Protein AF-A0A8J3CPD1-F1 (afdb_monomer)

Organism: NCBI:txid1479486

Foldseek 3Di:
DDDPDPPWLFDPDAQDVLLVVLLVLLVVQLVVLVVVLVVQLVVQCVVDVDPVSSVVSNCVSVVVSCLRNVLSNLLSVLSVCCNHPGDTLVSLVSLQVSLVVLCVVLVVQCVDPVDDNVVSVSSNVNSVSSNVVSVVSNVVSVVVVVCVVVVVPD

Nearest PDB structures (foldseek):
  8qae-assembly1_A  TM=5.250E-01  e=7.401E+00  synthetic construct
  8a3k-assembly1_UNK  TM=3.806E-01  e=9.576E+00  synthetic construct
  6idr-assembly1_A  TM=2.894E-01  e=7.401E+00  Vibrio cholerae

Secondary structure (DSSP, 8-state):
-PPPPTT--B-S--S-HHHHHHHHHHHHHHHHHHHHHHHHHHHHHHH---HHHHHHHHHHHHHHHHHHHHHHHHHHHHHHHHHHH--BHHHHHHHHHHHHHHHHHHHHHHT-TTS-THHHHHHHHHHHHHHHHHHHHHHHHHHHHHHHHHGGG-

pLDDT: mean 81.07, std 11.37, range [41.62, 94.12]

Mean predicted aligned error: 8.16 Å

Solvent-accessible surface area (backbone atoms only — not comparable to full-atom values): 8102 Å² total; per-residue (Å²): 134,82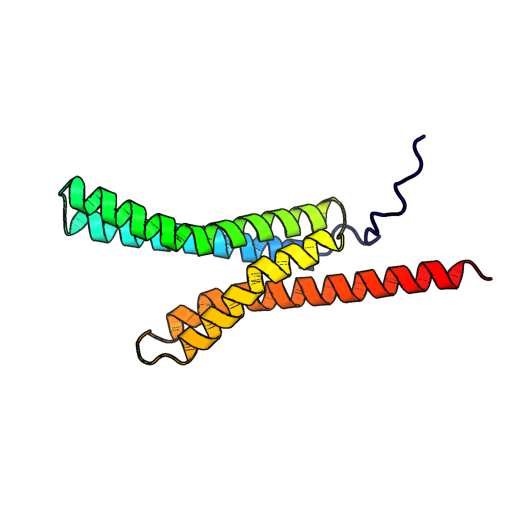,78,79,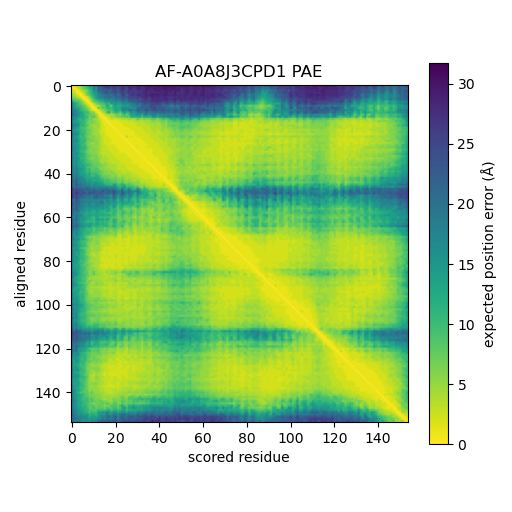68,90,84,68,68,58,40,87,69,52,59,46,67,65,32,49,52,46,15,49,46,24,44,50,50,23,51,50,48,50,52,53,45,51,50,53,46,50,60,46,45,75,74,42,80,47,69,70,63,38,52,52,51,44,50,51,47,49,56,66,38,44,67,58,33,50,41,22,50,50,40,15,50,43,25,45,45,24,22,75,73,19,42,40,61,67,51,26,52,52,35,32,69,54,16,51,63,48,38,53,50,23,53,53,40,53,72,36,91,89,44,68,49,73,73,23,48,60,56,35,70,48,24,47,57,47,31,51,50,21,52,52,51,42,54,53,44,55,50,58,52,52,54,59,62,67,61,72,82,116

Sequence (154 aa):
MTAPDPLITRSAAQGRPVDRMIAGLATLGFIASLATKLWFFIGFAETDPGFSPASSAFLLSFMLGAFAIIPCAFIARLAWTAWRTGFVLSYGVWSLLLSLPWVGLALIASRSDWMPGWLSVGPLLIALPTACWAIASIILLSRDSSERIGGTDR

Radius of gyration: 19.94 Å; Cα contacts (8 Å, |Δi|>4): 153; chains: 1; bounding box: 50×33×66 Å

Structure (mmCIF, N/CA/C/O backbone):
data_AF-A0A8J3CPD1-F1
#
_entry.id   AF-A0A8J3CPD1-F1
#
loop_
_atom_site.group_PDB
_atom_site.id
_atom_site.type_symbol
_atom_site.label_atom_id
_atom_site.label_alt_id
_atom_site.label_comp_id
_atom_site.label_asym_id
_atom_site.label_entity_id
_atom_site.label_seq_id
_atom_site.pdbx_PDB_ins_code
_atom_site.Cartn_x
_atom_site.Cartn_y
_atom_site.Cartn_z
_atom_site.occupancy
_atom_site.B_iso_or_equiv
_atom_site.auth_seq_id
_atom_site.auth_comp_id
_atom_site.auth_asym_id
_atom_site.auth_atom_id
_atom_site.pdbx_PDB_model_num
ATOM 1 N N . MET A 1 1 ? -33.802 16.135 10.539 1.00 41.62 1 MET A N 1
ATOM 2 C CA . MET A 1 1 ? -32.673 15.457 11.208 1.00 41.62 1 MET A CA 1
ATOM 3 C C . MET A 1 1 ? -32.815 13.974 10.917 1.00 41.62 1 MET A C 1
ATOM 5 O O . MET A 1 1 ? -33.652 13.322 11.519 1.00 41.62 1 MET A O 1
ATOM 9 N N . THR A 1 2 ? -32.126 13.485 9.891 1.00 46.97 2 THR A N 1
ATOM 10 C CA . THR A 1 2 ? -32.122 12.070 9.498 1.00 46.97 2 THR A CA 1
ATOM 11 C C . THR A 1 2 ? -31.297 11.286 10.513 1.00 46.97 2 THR A C 1
ATOM 13 O O . THR A 1 2 ? -30.166 11.671 10.809 1.00 46.97 2 THR A O 1
ATOM 16 N N . ALA A 1 3 ? -31.878 10.232 11.087 1.00 49.62 3 ALA A N 1
ATOM 17 C CA . ALA A 1 3 ? -31.157 9.323 11.970 1.00 49.62 3 ALA A CA 1
ATOM 18 C C . ALA A 1 3 ? -29.931 8.754 11.225 1.00 49.62 3 ALA A C 1
ATOM 20 O O . ALA A 1 3 ? -30.051 8.436 10.040 1.00 49.62 3 ALA A O 1
ATOM 21 N N . PRO A 1 4 ? -28.751 8.665 11.862 1.00 51.88 4 PRO A N 1
ATOM 22 C CA . PRO A 1 4 ? -27.590 8.053 11.231 1.00 51.88 4 PRO A CA 1
ATOM 23 C C . PRO A 1 4 ? -27.884 6.576 10.939 1.00 51.88 4 PRO A C 1
ATOM 25 O O . PRO A 1 4 ? -28.352 5.856 11.820 1.00 51.88 4 PRO A O 1
ATOM 28 N N . ASP A 1 5 ? -27.620 6.142 9.702 1.00 51.75 5 ASP A N 1
ATOM 29 C CA . ASP A 1 5 ? -27.801 4.755 9.270 1.00 51.75 5 ASP A CA 1
ATOM 30 C C . ASP A 1 5 ? -27.109 3.783 10.245 1.00 51.75 5 ASP A C 1
ATOM 32 O O . ASP A 1 5 ? -25.887 3.866 10.423 1.00 51.75 5 ASP A O 1
ATOM 36 N N . PRO A 1 6 ? -27.835 2.817 10.838 1.00 52.06 6 PRO A N 1
ATOM 37 C CA . PRO A 1 6 ? -27.286 1.888 11.828 1.00 52.06 6 PRO A CA 1
ATOM 38 C C . PRO A 1 6 ? -26.262 0.896 11.245 1.00 52.06 6 PRO A C 1
ATOM 40 O O . PRO A 1 6 ? -25.659 0.125 11.985 1.00 52.06 6 PRO A O 1
ATOM 43 N N . LEU A 1 7 ? -26.045 0.910 9.925 1.00 52.62 7 LEU A N 1
ATOM 44 C CA . LEU A 1 7 ? -25.179 -0.035 9.216 1.00 52.62 7 LEU A CA 1
ATOM 45 C C . LEU A 1 7 ? -23.742 0.463 8.999 1.00 52.62 7 LEU A C 1
ATOM 47 O O . LEU A 1 7 ? -22.897 -0.320 8.568 1.00 52.62 7 LEU A O 1
ATOM 51 N N . ILE A 1 8 ? -23.430 1.734 9.286 1.00 56.91 8 ILE A N 1
ATOM 52 C CA . ILE A 1 8 ? -22.066 2.261 9.118 1.00 56.91 8 ILE A CA 1
ATOM 53 C C . ILE A 1 8 ? -21.427 2.491 10.484 1.00 56.91 8 ILE A C 1
ATOM 55 O O . ILE A 1 8 ? -21.363 3.611 10.993 1.00 56.91 8 ILE A O 1
ATOM 59 N N . THR A 1 9 ? -20.897 1.419 11.065 1.00 62.22 9 THR A N 1
ATOM 60 C CA . THR A 1 9 ? -20.079 1.488 12.276 1.00 62.22 9 THR A CA 1
ATOM 61 C C . THR A 1 9 ? -18.774 2.224 11.955 1.00 62.22 9 THR A C 1
ATOM 63 O O . THR A 1 9 ? -17.873 1.697 11.298 1.00 62.22 9 THR A O 1
ATOM 66 N N . ARG A 1 10 ? -18.702 3.496 12.359 1.00 62.34 10 ARG A N 1
ATOM 67 C CA . ARG A 1 10 ? -17.514 4.354 12.255 1.00 62.34 10 ARG A CA 1
ATOM 68 C C . ARG A 1 10 ? -16.781 4.367 13.585 1.00 62.34 10 ARG A C 1
ATOM 70 O O . ARG A 1 10 ? -17.406 4.545 14.628 1.00 62.34 10 ARG A O 1
ATOM 77 N N . SER A 1 11 ? -15.456 4.256 13.538 1.00 66.56 11 SER A N 1
ATOM 78 C CA . SER A 1 11 ? -14.625 4.528 14.711 1.00 66.56 11 SER A CA 1
ATOM 79 C C . SER A 1 11 ? -14.809 5.990 15.131 1.00 66.56 11 SER A C 1
ATOM 81 O O . SER A 1 11 ? -14.772 6.883 14.282 1.00 66.56 11 SER A O 1
ATOM 83 N N . ALA A 1 12 ? -14.990 6.244 16.433 1.00 58.84 12 ALA A N 1
ATOM 84 C CA . ALA A 1 12 ? -15.100 7.610 16.959 1.00 58.84 12 ALA A CA 1
ATOM 85 C C . ALA A 1 12 ? -13.789 8.404 16.822 1.00 58.84 12 ALA A C 1
ATOM 87 O O . ALA A 1 12 ? -13.803 9.633 16.772 1.00 58.84 12 ALA A O 1
ATOM 88 N N . ALA A 1 13 ? -12.653 7.702 16.769 1.00 64.12 13 ALA A N 1
ATOM 89 C CA . ALA A 1 13 ? -11.326 8.298 16.763 1.00 64.12 13 ALA A CA 1
ATOM 90 C C . ALA A 1 13 ? -10.943 8.768 15.351 1.00 64.12 13 ALA A C 1
ATOM 92 O O . ALA A 1 13 ? -10.373 8.019 14.555 1.00 64.12 13 ALA A O 1
ATOM 93 N N . GLN A 1 14 ? -11.260 10.025 15.042 1.00 74.00 14 GLN A N 1
ATOM 94 C CA . GLN A 1 14 ? -10.781 10.714 13.842 1.00 74.00 14 GLN A CA 1
ATOM 95 C C . GLN A 1 14 ? -9.331 11.189 14.023 1.00 74.00 14 GLN A C 1
ATOM 97 O O . GLN A 1 14 ? -8.870 11.411 15.142 1.00 74.00 14 GLN A O 1
ATOM 102 N N . GLY A 1 15 ? -8.601 11.365 12.918 1.00 76.50 15 GLY A N 1
ATOM 103 C CA . GLY A 1 15 ? -7.295 12.025 12.941 1.00 76.50 15 GLY A CA 1
ATOM 104 C C . GLY A 1 15 ? -6.122 11.188 13.467 1.00 76.50 15 GLY A C 1
ATOM 105 O O . GLY A 1 15 ? -5.100 11.767 13.840 1.00 76.50 15 GLY A O 1
ATOM 106 N N . ARG A 1 16 ? -6.216 9.849 13.493 1.00 84.50 16 ARG A N 1
ATOM 107 C CA . ARG A 1 16 ? -5.150 8.989 14.044 1.00 84.50 16 ARG A CA 1
ATOM 108 C C . ARG A 1 16 ? -3.835 9.201 13.272 1.00 84.50 16 ARG A C 1
ATOM 110 O O . ARG A 1 16 ? -3.831 9.100 12.044 1.00 84.50 16 ARG A O 1
ATOM 117 N N . PRO A 1 17 ? -2.695 9.440 13.949 1.00 87.31 17 PRO A N 1
ATOM 118 C CA . PRO A 1 17 ? -1.422 9.709 13.273 1.00 87.31 17 PRO A CA 1
ATOM 119 C C . PRO A 1 17 ? -0.976 8.544 12.381 1.00 87.31 17 PRO A C 1
ATOM 121 O O . PRO A 1 17 ? -0.393 8.766 11.323 1.00 87.31 17 PRO A O 1
ATOM 124 N N . VAL A 1 18 ? -1.327 7.313 12.763 1.00 89.12 18 VAL A N 1
ATOM 125 C CA . VAL A 1 18 ? -1.038 6.101 11.987 1.00 89.12 18 VAL A CA 1
ATOM 126 C C . VAL A 1 18 ? -1.713 6.137 10.610 1.00 89.12 18 VAL A C 1
ATOM 128 O O . VAL A 1 18 ? -1.069 5.796 9.624 1.00 89.12 18 VAL A O 1
ATOM 131 N N . ASP A 1 19 ? -2.954 6.626 10.500 1.00 88.75 19 ASP A N 1
ATOM 132 C CA . ASP A 1 19 ? -3.665 6.718 9.214 1.00 88.75 19 ASP A CA 1
ATOM 133 C C . ASP A 1 19 ? -2.927 7.661 8.249 1.00 88.75 19 ASP A C 1
ATOM 135 O O . ASP A 1 19 ? -2.762 7.366 7.065 1.00 88.75 19 ASP A O 1
ATOM 139 N N . ARG A 1 20 ? -2.398 8.775 8.774 1.00 89.56 20 ARG A N 1
ATOM 140 C CA . ARG A 1 20 ? -1.591 9.730 8.003 1.00 89.56 20 ARG A CA 1
ATOM 141 C C . ARG A 1 20 ? -0.242 9.142 7.588 1.00 89.56 20 ARG A C 1
ATOM 143 O O . ARG A 1 20 ? 0.187 9.370 6.458 1.00 89.56 20 ARG A O 1
ATOM 150 N N . MET A 1 21 ? 0.418 8.386 8.468 1.00 92.12 21 MET A N 1
ATOM 151 C CA . MET A 1 21 ? 1.671 7.694 8.136 1.00 92.12 21 MET A CA 1
ATOM 152 C C . MET A 1 21 ? 1.458 6.679 7.012 1.00 92.12 21 MET A C 1
ATOM 154 O O . MET A 1 21 ? 2.238 6.648 6.065 1.00 92.12 21 MET A O 1
ATOM 158 N N . ILE A 1 22 ? 0.376 5.902 7.075 1.00 91.25 22 ILE A N 1
ATOM 159 C CA . ILE A 1 22 ? 0.037 4.912 6.050 1.00 91.25 22 ILE A CA 1
ATOM 160 C C . ILE A 1 22 ? -0.345 5.580 4.729 1.00 91.25 22 ILE A C 1
ATOM 162 O O . ILE A 1 22 ? 0.107 5.136 3.676 1.00 91.25 22 ILE A O 1
ATOM 166 N N . ALA A 1 23 ? -1.097 6.684 4.768 1.00 91.38 23 ALA A N 1
ATOM 167 C CA . ALA A 1 23 ? -1.376 7.478 3.575 1.00 91.38 23 ALA A CA 1
ATOM 168 C C . ALA A 1 23 ? -0.080 7.989 2.922 1.00 91.38 23 ALA A C 1
ATOM 170 O O . ALA A 1 23 ? 0.089 7.874 1.707 1.00 91.38 23 ALA A O 1
ATOM 171 N N . GLY A 1 24 ? 0.861 8.496 3.726 1.00 92.12 24 GLY A N 1
ATOM 172 C CA . GLY A 1 24 ? 2.181 8.919 3.259 1.00 92.12 24 GLY A CA 1
ATOM 173 C C . GLY A 1 24 ? 2.982 7.768 2.649 1.00 92.12 24 GLY A C 1
ATOM 174 O O . GLY A 1 24 ? 3.479 7.896 1.534 1.00 92.12 24 GLY A O 1
ATOM 175 N N . LEU A 1 25 ? 3.045 6.622 3.329 1.00 92.31 25 LEU A N 1
ATOM 176 C CA . LEU A 1 25 ? 3.768 5.436 2.864 1.00 92.31 25 LEU A CA 1
ATOM 177 C C . LEU A 1 25 ? 3.203 4.897 1.543 1.00 92.31 25 LEU A C 1
ATOM 179 O O . LEU A 1 25 ? 3.956 4.619 0.613 1.00 92.31 25 LEU A O 1
ATOM 183 N N . ALA A 1 26 ? 1.877 4.800 1.428 1.00 90.38 26 ALA A N 1
ATOM 184 C CA . ALA A 1 26 ? 1.215 4.369 0.202 1.00 90.38 26 ALA A CA 1
ATOM 185 C C . ALA A 1 26 ? 1.422 5.375 -0.946 1.00 90.38 26 ALA A C 1
ATOM 187 O O . ALA A 1 26 ? 1.618 4.970 -2.092 1.00 90.38 26 ALA A O 1
ATOM 188 N N . THR A 1 27 ? 1.459 6.677 -0.641 1.00 91.75 27 THR A N 1
ATOM 189 C CA . THR A 1 27 ? 1.781 7.727 -1.622 1.00 91.75 27 THR A CA 1
ATOM 190 C C . THR A 1 27 ? 3.229 7.618 -2.101 1.00 91.75 27 THR A C 1
ATOM 192 O O . THR A 1 27 ? 3.483 7.705 -3.299 1.00 91.75 27 THR A O 1
ATOM 195 N N . LEU A 1 28 ? 4.182 7.366 -1.199 1.00 91.56 28 LEU A N 1
ATOM 196 C CA . LEU A 1 28 ? 5.575 7.104 -1.571 1.00 91.56 28 LEU A CA 1
ATOM 197 C C . LEU A 1 28 ? 5.690 5.854 -2.447 1.00 91.56 28 LEU A C 1
ATOM 199 O O . LEU A 1 28 ? 6.383 5.889 -3.457 1.00 91.56 28 LEU A O 1
ATOM 203 N N . GLY A 1 29 ? 4.962 4.785 -2.115 1.00 87.00 29 GLY A N 1
ATOM 204 C CA . GLY A 1 29 ? 4.884 3.579 -2.939 1.00 87.00 29 GLY A CA 1
ATOM 205 C C . GLY A 1 29 ? 4.338 3.838 -4.342 1.00 87.00 29 GLY A C 1
ATOM 206 O O . GLY A 1 29 ? 4.882 3.329 -5.324 1.00 87.00 29 GLY A O 1
ATOM 207 N N . PHE A 1 30 ? 3.309 4.680 -4.452 1.00 89.81 30 PHE A N 1
ATOM 208 C CA . PHE A 1 30 ? 2.760 5.127 -5.730 1.00 89.81 30 PHE A CA 1
ATOM 209 C C . PHE A 1 30 ? 3.796 5.908 -6.552 1.00 89.81 30 PHE A C 1
ATOM 211 O O . PHE A 1 30 ? 4.027 5.574 -7.714 1.00 89.81 30 PHE A O 1
ATOM 218 N N . ILE A 1 31 ? 4.459 6.902 -5.949 1.00 90.62 31 ILE A N 1
ATOM 219 C CA . ILE A 1 31 ? 5.477 7.723 -6.623 1.00 90.62 31 ILE A CA 1
ATOM 220 C C . ILE A 1 31 ? 6.665 6.862 -7.057 1.00 90.62 31 ILE A C 1
ATOM 222 O O . ILE A 1 31 ? 7.098 6.960 -8.202 1.00 90.62 31 ILE A O 1
ATOM 226 N N . ALA A 1 32 ? 7.165 5.993 -6.175 1.00 87.69 32 ALA A N 1
ATOM 227 C CA . ALA A 1 32 ? 8.270 5.091 -6.478 1.00 87.69 32 ALA A CA 1
ATOM 228 C C . ALA A 1 32 ? 7.916 4.153 -7.637 1.00 87.69 32 ALA A C 1
ATOM 230 O O . ALA A 1 32 ? 8.685 4.037 -8.588 1.00 87.69 32 ALA A O 1
ATOM 231 N N . SER A 1 33 ? 6.717 3.559 -7.613 1.00 86.12 33 SER A N 1
ATOM 232 C CA . SER A 1 33 ? 6.238 2.702 -8.702 1.00 86.12 33 SER A CA 1
ATOM 233 C C . SER A 1 33 ? 6.166 3.465 -10.022 1.00 86.12 33 SER A C 1
ATOM 235 O O . SER A 1 33 ? 6.649 2.976 -11.039 1.00 86.12 33 SER A O 1
ATOM 237 N N . LEU A 1 34 ? 5.614 4.680 -10.014 1.00 88.38 34 LEU A N 1
ATOM 238 C CA . LEU A 1 34 ? 5.522 5.513 -11.210 1.00 88.38 34 LEU A CA 1
ATOM 239 C C . LEU A 1 34 ? 6.911 5.878 -11.757 1.00 88.38 34 LEU A C 1
ATOM 241 O O . LEU A 1 34 ? 7.146 5.749 -12.957 1.00 88.38 34 LEU A O 1
ATOM 245 N N . ALA A 1 35 ? 7.841 6.269 -10.881 1.00 87.50 35 ALA A N 1
ATOM 246 C CA . ALA A 1 35 ? 9.208 6.621 -11.250 1.00 87.50 35 ALA A CA 1
ATOM 247 C C . ALA A 1 35 ? 9.962 5.431 -11.860 1.00 87.50 35 ALA A C 1
ATOM 249 O O . ALA A 1 35 ? 10.576 5.572 -12.915 1.00 87.50 35 ALA A O 1
ATOM 250 N N . THR A 1 36 ? 9.867 4.240 -11.258 1.00 83.44 36 THR A N 1
ATOM 251 C CA . THR A 1 36 ? 10.492 3.024 -11.800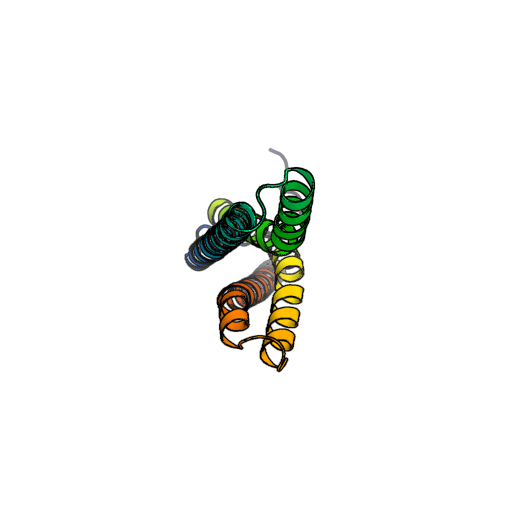 1.00 83.44 36 THR A CA 1
ATOM 252 C C . THR A 1 36 ? 9.941 2.674 -13.181 1.00 83.44 36 THR A C 1
ATOM 254 O O . THR A 1 36 ? 10.704 2.274 -14.056 1.00 83.44 36 THR A O 1
ATOM 257 N N . LYS A 1 37 ? 8.633 2.844 -13.414 1.00 83.69 37 LYS A N 1
ATOM 258 C CA . LYS A 1 37 ? 8.024 2.583 -14.728 1.00 83.69 37 LYS A CA 1
ATOM 259 C C . LYS A 1 37 ? 8.425 3.604 -15.775 1.00 83.69 37 LYS A C 1
ATOM 261 O O . LYS A 1 37 ? 8.722 3.214 -16.900 1.00 83.69 37 LYS A O 1
ATOM 266 N N . LE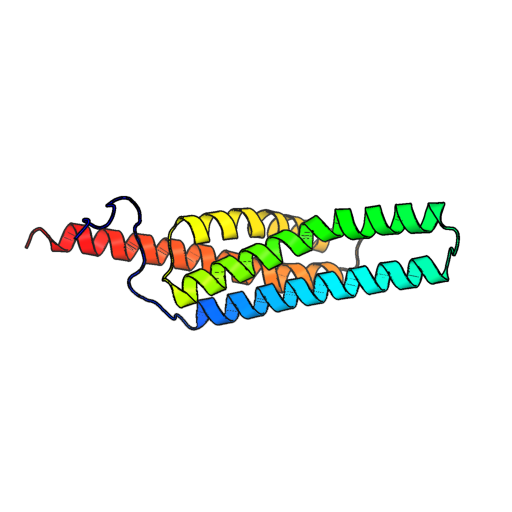U A 1 38 ? 8.476 4.878 -15.400 1.00 86.12 38 LEU A N 1
ATOM 267 C CA . LEU A 1 38 ? 8.944 5.928 -16.293 1.00 86.12 38 LEU A CA 1
ATOM 268 C C . LEU A 1 38 ? 10.407 5.697 -16.684 1.00 86.12 38 LEU A C 1
ATOM 270 O O . LEU A 1 38 ? 10.736 5.786 -17.860 1.00 86.12 38 LEU A O 1
ATOM 274 N N . TRP A 1 39 ? 11.259 5.317 -15.729 1.00 85.44 39 TRP A N 1
ATOM 275 C CA . TRP A 1 39 ? 12.656 4.991 -16.007 1.00 85.44 39 TRP A CA 1
ATOM 276 C C . TRP A 1 39 ? 12.788 3.776 -16.935 1.00 85.44 39 TRP A C 1
ATOM 278 O O . TRP A 1 39 ? 13.483 3.858 -17.945 1.00 85.44 39 TRP A O 1
ATOM 288 N N . PHE A 1 40 ? 12.068 2.682 -16.662 1.00 81.31 40 PHE A N 1
ATOM 289 C CA . PHE A 1 40 ? 12.051 1.514 -17.553 1.00 81.31 40 PHE A CA 1
ATOM 290 C C . PHE A 1 40 ? 11.622 1.878 -18.976 1.00 81.31 40 PHE A C 1
ATOM 292 O O . PHE A 1 40 ? 12.224 1.416 -19.942 1.00 81.31 40 PHE A O 1
ATOM 299 N N . PHE A 1 41 ? 10.597 2.720 -19.105 1.00 83.44 41 PHE A N 1
ATOM 300 C CA . PHE A 1 41 ? 10.113 3.170 -20.400 1.00 83.44 41 PHE A CA 1
ATOM 301 C C . PHE A 1 41 ? 11.142 4.035 -21.140 1.00 83.44 41 PHE A C 1
ATOM 303 O O . PHE A 1 41 ? 11.372 3.803 -22.322 1.00 83.44 41 PHE A O 1
ATOM 310 N N . ILE A 1 42 ? 11.791 4.985 -20.456 1.00 83.62 42 ILE A N 1
ATOM 311 C CA . ILE A 1 42 ? 12.832 5.838 -21.052 1.00 83.62 42 ILE A CA 1
ATOM 312 C C . ILE A 1 42 ? 14.011 4.988 -21.539 1.00 83.62 42 ILE A C 1
ATOM 314 O O . ILE A 1 42 ? 14.401 5.111 -22.695 1.00 83.62 42 ILE A O 1
ATOM 318 N N . GLY A 1 43 ? 14.519 4.070 -20.708 1.00 79.25 43 GLY A N 1
ATOM 319 C CA . GLY A 1 43 ? 15.624 3.190 -21.105 1.00 79.25 43 GLY A CA 1
ATOM 320 C C . GLY A 1 43 ? 15.273 2.288 -22.294 1.00 79.25 43 GLY A C 1
ATOM 321 O O . GLY A 1 43 ? 16.111 2.033 -23.157 1.00 79.25 43 GLY A O 1
ATOM 322 N N . PHE A 1 44 ? 14.015 1.847 -22.392 1.00 77.75 44 PHE A N 1
ATOM 323 C CA . PHE A 1 44 ? 13.541 1.106 -23.561 1.00 77.75 44 PHE A CA 1
ATOM 324 C C . PHE A 1 44 ? 13.468 1.993 -24.813 1.00 77.75 44 PHE A C 1
ATOM 326 O O . PHE A 1 44 ? 13.922 1.586 -25.879 1.00 77.75 44 PHE A O 1
ATOM 333 N N . ALA A 1 45 ? 12.935 3.212 -24.686 1.00 77.94 45 ALA A N 1
ATOM 334 C CA . ALA A 1 45 ? 12.802 4.158 -25.794 1.00 77.94 45 ALA A CA 1
ATOM 335 C C . ALA A 1 45 ? 14.159 4.591 -26.379 1.00 77.94 45 ALA A C 1
ATOM 337 O O . ALA A 1 45 ? 14.255 4.831 -27.580 1.00 77.94 45 ALA A O 1
ATOM 338 N N . GLU A 1 46 ? 15.205 4.661 -25.551 1.00 78.88 46 GLU A N 1
ATOM 339 C CA . GLU A 1 46 ? 16.581 4.921 -25.994 1.00 78.88 46 GLU A CA 1
ATOM 340 C C . GLU A 1 46 ? 17.198 3.735 -26.751 1.00 78.88 46 GLU A C 1
ATOM 342 O O . GLU A 1 46 ? 18.044 3.934 -27.620 1.00 78.88 46 GLU A O 1
ATOM 347 N N . THR A 1 4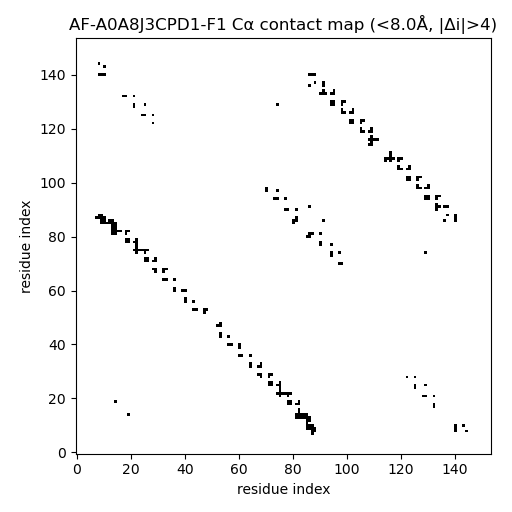7 ? 16.770 2.508 -26.441 1.00 77.44 47 THR A N 1
ATOM 348 C CA . THR A 1 47 ? 17.341 1.280 -27.014 1.00 77.44 47 THR A CA 1
ATOM 349 C C . THR A 1 47 ? 16.668 0.884 -28.334 1.00 77.44 47 THR A C 1
ATOM 351 O O . THR A 1 47 ? 17.345 0.386 -29.229 1.00 77.44 47 THR A O 1
ATOM 354 N N . ASP A 1 48 ? 15.362 1.133 -28.483 1.00 74.12 48 ASP A N 1
ATOM 355 C CA . ASP A 1 48 ? 14.586 0.779 -29.680 1.00 74.12 48 ASP A CA 1
ATOM 356 C C . ASP A 1 48 ? 13.613 1.919 -30.076 1.00 74.12 48 ASP A C 1
ATOM 358 O O . ASP A 1 48 ? 12.474 1.974 -29.600 1.00 74.12 48 ASP A O 1
ATOM 362 N N . PRO A 1 49 ? 14.017 2.849 -30.969 1.00 69.25 49 PRO A N 1
ATOM 363 C CA . PRO A 1 49 ? 13.242 4.055 -31.294 1.00 69.25 49 PRO A CA 1
ATOM 364 C C . PRO A 1 49 ? 12.035 3.812 -32.224 1.00 69.25 49 PRO A C 1
ATOM 366 O O . PRO A 1 49 ? 11.348 4.754 -32.625 1.00 69.25 49 PRO A O 1
ATOM 369 N N . GLY A 1 50 ? 11.755 2.562 -32.605 1.00 73.38 50 GLY A N 1
ATOM 370 C CA . GLY A 1 50 ? 10.609 2.226 -33.448 1.00 73.38 50 GLY A CA 1
ATOM 371 C C . GLY A 1 50 ? 9.271 2.441 -32.729 1.00 73.38 50 GLY A C 1
ATOM 372 O O . GLY A 1 50 ? 9.061 1.950 -31.623 1.00 73.38 50 GLY A O 1
ATOM 373 N N . PHE A 1 51 ? 8.307 3.100 -33.383 1.00 69.81 51 PHE A N 1
ATOM 374 C CA . PHE A 1 51 ? 6.984 3.374 -32.794 1.00 69.81 51 PHE A CA 1
ATOM 375 C C . PHE A 1 51 ? 6.232 2.097 -32.366 1.00 69.81 51 PHE A C 1
ATOM 377 O O . PHE A 1 51 ? 5.622 2.051 -31.298 1.00 69.81 51 PHE A O 1
ATOM 384 N N . SER A 1 52 ? 6.312 1.031 -33.172 1.00 74.19 52 SER A N 1
ATOM 385 C CA . SER A 1 52 ? 5.678 -0.259 -32.869 1.00 74.19 52 SER A CA 1
ATOM 386 C C . SER A 1 52 ? 6.264 -0.922 -31.607 1.00 74.19 52 SER A C 1
ATOM 388 O O . SER A 1 52 ? 5.493 -1.167 -30.675 1.00 74.19 52 SER A O 1
ATOM 390 N N . PRO A 1 53 ? 7.589 -1.163 -3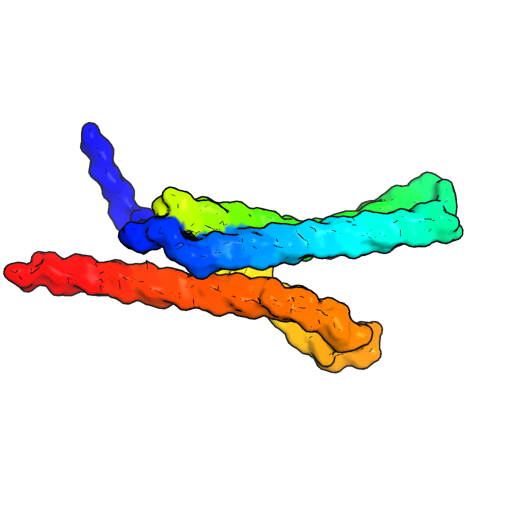1.494 1.00 70.19 53 PRO A N 1
ATOM 391 C CA . PRO A 1 53 ? 8.172 -1.700 -30.263 1.00 70.19 53 PRO A CA 1
ATOM 392 C C . PRO A 1 53 ? 7.976 -0.771 -29.055 1.00 70.19 53 PRO A C 1
ATOM 394 O O . PRO A 1 53 ? 7.579 -1.256 -27.994 1.00 70.19 53 PRO A O 1
ATOM 397 N N . ALA A 1 54 ? 8.109 0.551 -29.215 1.00 69.75 54 ALA A N 1
ATOM 398 C CA . ALA A 1 54 ? 7.894 1.517 -28.134 1.00 69.75 54 ALA A CA 1
ATOM 399 C C . ALA A 1 54 ? 6.462 1.481 -27.570 1.00 69.75 54 ALA A C 1
ATOM 401 O O . ALA A 1 54 ? 6.275 1.492 -26.352 1.00 69.75 54 ALA A O 1
ATOM 402 N N . SER A 1 55 ? 5.440 1.379 -28.429 1.00 74.94 55 SER A N 1
ATOM 403 C CA . SER A 1 55 ? 4.041 1.286 -27.988 1.00 74.94 55 SER A CA 1
ATOM 404 C C . SER A 1 55 ? 3.754 -0.006 -27.214 1.00 74.94 55 SER A C 1
ATOM 406 O O . SER A 1 55 ? 3.077 0.029 -26.187 1.00 74.94 55 SER A O 1
ATOM 408 N N . SER A 1 56 ? 4.324 -1.135 -27.648 1.00 76.88 56 SER A N 1
ATOM 409 C CA . SER A 1 56 ? 4.164 -2.427 -26.975 1.00 76.88 56 SER A CA 1
ATOM 410 C C . SER A 1 56 ? 4.871 -2.464 -25.616 1.00 76.88 56 SER A C 1
ATOM 412 O O . SER A 1 56 ? 4.279 -2.899 -24.629 1.00 76.88 56 SER A O 1
ATOM 414 N N . ALA A 1 57 ? 6.086 -1.917 -25.525 1.00 72.62 57 ALA A N 1
ATOM 415 C CA . ALA A 1 57 ? 6.837 -1.812 -24.281 1.00 72.62 57 ALA A CA 1
ATOM 416 C C . ALA A 1 57 ? 6.205 -0.820 -23.301 1.00 72.62 57 ALA A C 1
ATOM 418 O O . ALA A 1 57 ? 6.191 -1.080 -22.095 1.00 72.62 57 ALA A O 1
ATOM 419 N N . PHE A 1 58 ? 5.621 0.274 -23.803 1.00 77.31 58 PHE A N 1
ATOM 420 C CA . PHE A 1 58 ? 4.796 1.176 -23.006 1.00 77.31 58 PHE A CA 1
ATOM 421 C C . PHE A 1 58 ? 3.605 0.428 -22.409 1.00 77.31 58 PHE A C 1
ATOM 423 O O . PHE A 1 58 ? 3.426 0.431 -21.191 1.00 77.31 58 PHE A O 1
ATOM 430 N N . LEU A 1 59 ? 2.825 -0.261 -23.250 1.00 81.88 59 LEU A N 1
ATOM 431 C CA . LEU A 1 59 ? 1.630 -0.981 -22.818 1.00 81.88 59 LEU A CA 1
ATOM 432 C C . LEU A 1 59 ? 1.976 -2.049 -21.781 1.00 81.88 59 LEU A C 1
ATOM 434 O O . LEU A 1 59 ? 1.311 -2.136 -20.757 1.00 81.88 59 LEU A O 1
ATOM 438 N N . LEU A 1 60 ? 3.048 -2.809 -22.000 1.00 78.88 60 LEU A N 1
ATOM 439 C CA . LEU A 1 60 ? 3.479 -3.869 -21.093 1.00 78.88 60 LEU A CA 1
ATOM 440 C C . LEU A 1 60 ? 4.004 -3.298 -19.768 1.00 78.88 60 LEU A C 1
ATOM 442 O O . LEU A 1 60 ? 3.612 -3.754 -18.693 1.00 78.88 60 LEU A O 1
ATOM 446 N N . SER A 1 61 ? 4.822 -2.243 -19.825 1.00 75.88 61 SER A N 1
ATOM 447 C CA . SER A 1 61 ? 5.385 -1.588 -18.638 1.00 75.88 61 SER A CA 1
ATOM 448 C C . SER A 1 61 ? 4.302 -0.947 -17.774 1.00 75.88 61 SER A C 1
ATOM 450 O O . SER A 1 61 ? 4.298 -1.143 -16.553 1.00 75.88 61 SER A O 1
ATOM 452 N N . PHE A 1 62 ? 3.364 -0.228 -18.398 1.00 77.44 62 PHE A N 1
ATOM 453 C CA . PHE A 1 62 ? 2.277 0.465 -17.712 1.00 77.44 62 PHE A CA 1
ATOM 454 C C . PHE A 1 62 ? 1.122 -0.458 -17.322 1.00 77.44 62 PHE A C 1
ATOM 456 O O . PHE A 1 62 ? 0.598 -0.266 -16.235 1.00 77.44 62 PHE A O 1
ATOM 463 N N . MET A 1 63 ? 0.750 -1.484 -18.098 1.00 81.69 63 MET A N 1
ATOM 464 C CA . MET A 1 63 ? -0.262 -2.467 -17.668 1.00 81.69 63 MET A CA 1
ATOM 465 C C . MET A 1 63 ? 0.240 -3.287 -16.484 1.00 81.69 63 MET A C 1
ATOM 467 O O . MET A 1 63 ? -0.443 -3.387 -15.467 1.00 81.69 63 MET A O 1
ATOM 471 N N . LEU A 1 64 ? 1.467 -3.813 -16.564 1.00 74.88 64 LEU A N 1
ATOM 472 C CA . LEU A 1 64 ? 2.068 -4.544 -15.449 1.00 74.88 64 LEU A CA 1
ATOM 473 C C . LEU A 1 64 ? 2.321 -3.613 -14.251 1.00 74.88 64 LEU A C 1
ATOM 475 O O . LEU A 1 64 ? 2.272 -4.031 -13.100 1.00 74.88 64 LEU A O 1
ATOM 479 N N . GLY A 1 65 ? 2.588 -2.330 -14.512 1.00 75.56 65 GLY A N 1
ATOM 480 C CA . GLY A 1 65 ? 2.733 -1.303 -13.484 1.00 75.56 65 GLY A CA 1
ATOM 481 C C . GLY A 1 65 ? 1.424 -0.858 -12.850 1.00 75.56 65 GLY A C 1
ATOM 482 O O . GLY A 1 65 ? 1.410 -0.584 -11.654 1.00 75.56 65 GLY A O 1
ATOM 483 N N . ALA A 1 66 ? 0.324 -0.842 -13.600 1.00 81.88 66 ALA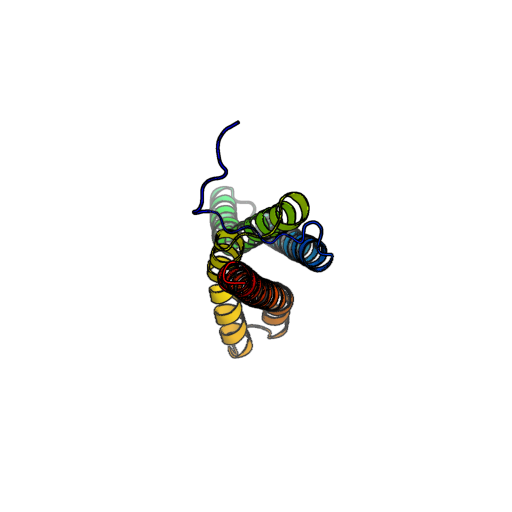 A N 1
ATOM 484 C CA . ALA A 1 66 ? -0.998 -0.469 -13.116 1.00 81.88 66 ALA A CA 1
ATOM 485 C C . ALA A 1 66 ? -1.419 -1.363 -11.948 1.00 81.88 66 ALA A C 1
ATOM 487 O O . ALA A 1 66 ? -1.999 -0.871 -10.982 1.00 81.88 66 ALA A O 1
ATOM 488 N N . PHE A 1 67 ? -1.026 -2.639 -11.984 1.00 80.50 67 PHE A N 1
ATOM 489 C CA . PHE A 1 67 ? -1.226 -3.557 -10.872 1.00 80.50 67 PHE A CA 1
ATOM 490 C C . PHE A 1 67 ? -0.595 -3.061 -9.567 1.00 80.50 67 PHE A C 1
ATOM 492 O O . PHE A 1 67 ? -1.231 -3.220 -8.540 1.00 80.50 67 PHE A O 1
ATOM 499 N N . ALA A 1 68 ? 0.577 -2.421 -9.576 1.00 79.00 68 ALA A N 1
ATOM 500 C CA . ALA A 1 68 ? 1.193 -1.861 -8.364 1.00 79.00 68 ALA A CA 1
ATOM 501 C C . ALA A 1 68 ? 0.692 -0.438 -8.047 1.00 79.00 68 ALA A C 1
ATOM 503 O O . ALA A 1 68 ? 0.441 -0.084 -6.896 1.00 79.00 68 ALA A O 1
ATOM 504 N N . ILE A 1 69 ? 0.504 0.380 -9.085 1.00 85.31 69 ILE A N 1
ATOM 505 C CA . ILE A 1 69 ? 0.130 1.794 -8.978 1.00 85.31 69 ILE A CA 1
ATOM 506 C C . ILE A 1 69 ? -1.292 1.949 -8.417 1.00 85.31 69 ILE A C 1
ATOM 508 O O . ILE A 1 69 ? -1.511 2.754 -7.509 1.00 85.31 69 ILE A O 1
ATOM 512 N N . ILE A 1 70 ? -2.258 1.180 -8.933 1.00 89.44 70 ILE A N 1
ATOM 513 C CA . ILE A 1 70 ? -3.676 1.316 -8.570 1.00 89.44 70 ILE A CA 1
ATOM 514 C C . ILE A 1 70 ? -3.912 0.990 -7.084 1.00 89.44 70 ILE A C 1
ATOM 516 O O . ILE A 1 70 ? -4.495 1.831 -6.396 1.00 89.44 70 ILE A O 1
ATOM 520 N N . PRO A 1 71 ? -3.440 -0.149 -6.533 1.00 88.94 71 PRO A N 1
ATOM 521 C CA . PRO A 1 71 ? -3.582 -0.457 -5.113 1.00 88.94 71 PRO A CA 1
ATOM 522 C C . PRO A 1 71 ? -2.936 0.590 -4.210 1.00 88.94 71 PRO A C 1
ATOM 524 O O . PRO A 1 71 ? -3.571 1.018 -3.251 1.00 88.94 71 PRO A O 1
ATOM 527 N N . CYS A 1 72 ? -1.724 1.063 -4.525 1.00 89.19 72 CYS A N 1
ATOM 528 C CA . CYS A 1 72 ? -1.061 2.098 -3.729 1.00 89.19 72 CYS A CA 1
ATOM 529 C C . CYS A 1 72 ? -1.861 3.407 -3.712 1.00 89.19 72 CYS A C 1
ATOM 531 O O . CYS A 1 72 ? -2.088 3.969 -2.640 1.00 89.19 72 CYS A O 1
ATOM 533 N N . ALA A 1 73 ? -2.350 3.866 -4.869 1.00 92.31 73 ALA A N 1
ATOM 534 C CA . ALA A 1 73 ? -3.188 5.062 -4.952 1.00 92.31 73 ALA A CA 1
ATOM 535 C C . ALA A 1 73 ? -4.502 4.897 -4.172 1.00 92.31 73 ALA A C 1
ATOM 537 O O . ALA A 1 73 ? -4.932 5.806 -3.457 1.00 92.31 73 ALA A O 1
ATOM 538 N N . PHE A 1 74 ? -5.135 3.727 -4.281 1.00 93.56 74 PHE A N 1
ATOM 539 C CA . PHE A 1 74 ? -6.398 3.451 -3.607 1.00 93.56 74 PHE A CA 1
ATOM 540 C C . PHE A 1 74 ? -6.219 3.346 -2.088 1.00 93.56 74 PHE A C 1
ATOM 542 O O . PHE A 1 74 ? -6.980 3.959 -1.346 1.00 93.56 74 PHE A O 1
ATOM 549 N N . ILE A 1 75 ? -5.174 2.662 -1.612 1.00 92.31 75 ILE A N 1
ATOM 550 C CA . ILE A 1 75 ? -4.829 2.583 -0.186 1.00 92.31 75 ILE A CA 1
ATOM 551 C C . ILE A 1 75 ? -4.487 3.973 0.364 1.00 92.31 75 ILE A C 1
ATOM 553 O O . ILE A 1 75 ? -4.987 4.332 1.427 1.00 92.31 75 ILE A O 1
ATOM 557 N N . ALA A 1 76 ? -3.709 4.784 -0.362 1.00 91.44 76 ALA A N 1
ATOM 558 C CA . ALA A 1 76 ? -3.401 6.157 0.042 1.00 91.44 76 ALA A CA 1
ATOM 559 C C . ALA A 1 76 ? -4.679 6.991 0.202 1.00 91.44 76 ALA A C 1
ATOM 561 O O . ALA A 1 76 ? -4.858 7.677 1.211 1.00 91.44 76 ALA A O 1
ATOM 562 N N . ARG A 1 77 ? -5.605 6.878 -0.761 1.00 94.12 77 ARG A N 1
ATOM 563 C CA . ARG A 1 77 ? -6.911 7.538 -0.701 1.00 94.12 77 ARG A CA 1
ATOM 564 C C . ARG A 1 77 ? -7.732 7.052 0.491 1.00 94.12 77 ARG A C 1
ATOM 566 O O . ARG A 1 77 ? -8.241 7.893 1.223 1.00 94.12 77 ARG A O 1
ATOM 573 N N . LEU A 1 78 ? -7.838 5.738 0.705 1.00 91.88 78 LEU A N 1
ATOM 574 C CA . LEU A 1 78 ? -8.591 5.149 1.817 1.00 91.88 78 LEU A CA 1
ATOM 575 C C . LEU A 1 78 ? -8.033 5.576 3.179 1.00 91.88 78 LEU A C 1
ATOM 577 O O . LEU A 1 78 ? -8.799 5.997 4.044 1.00 91.88 78 LEU A O 1
ATOM 581 N N . ALA A 1 79 ? -6.712 5.534 3.355 1.00 90.31 79 ALA A N 1
ATOM 582 C CA . ALA A 1 79 ? -6.041 5.955 4.582 1.00 90.31 79 ALA A CA 1
ATOM 583 C C . ALA A 1 79 ? -6.214 7.462 4.838 1.00 90.31 79 ALA A C 1
ATOM 585 O O . ALA A 1 79 ? -6.513 7.876 5.957 1.00 90.31 79 ALA A O 1
ATOM 586 N N . TRP A 1 80 ? -6.132 8.290 3.792 1.00 90.94 80 TRP A N 1
ATOM 587 C CA . TRP A 1 80 ? -6.408 9.723 3.900 1.00 90.94 80 TRP A CA 1
ATOM 588 C C . TRP A 1 80 ? -7.870 10.012 4.257 1.00 90.94 80 TRP A C 1
ATOM 590 O O . TRP A 1 80 ? -8.154 10.861 5.103 1.00 90.94 80 TRP A O 1
ATOM 600 N N . THR A 1 81 ? -8.820 9.293 3.650 1.00 87.75 81 THR A N 1
ATOM 601 C CA . THR A 1 81 ? -10.236 9.418 4.015 1.00 87.75 81 THR A CA 1
ATOM 602 C C . THR A 1 81 ? -10.494 8.933 5.436 1.00 87.75 81 THR A C 1
ATOM 604 O O . THR A 1 81 ? -11.197 9.616 6.173 1.00 87.75 81 THR A O 1
ATOM 607 N N . ALA A 1 82 ? -9.871 7.833 5.868 1.00 87.69 82 ALA A N 1
ATOM 608 C CA . ALA A 1 82 ? -9.963 7.346 7.242 1.00 87.69 82 ALA A CA 1
ATOM 609 C C . ALA A 1 82 ? -9.460 8.398 8.241 1.00 87.69 82 ALA A C 1
ATOM 611 O O . ALA A 1 82 ? -10.132 8.674 9.233 1.00 87.69 82 ALA A O 1
ATOM 612 N N . TRP A 1 83 ? -8.351 9.070 7.918 1.00 89.50 83 TRP A N 1
ATOM 613 C CA . TRP A 1 83 ? -7.812 10.152 8.734 1.00 89.50 83 TRP A CA 1
ATOM 614 C C . TRP A 1 83 ? -8.788 11.334 8.869 1.00 89.50 83 TRP A C 1
ATOM 616 O O . TRP A 1 83 ? -8.986 11.834 9.976 1.00 89.50 83 TRP A O 1
ATOM 626 N N . ARG A 1 84 ? -9.431 11.767 7.770 1.00 88.19 84 ARG A N 1
ATOM 627 C CA . ARG A 1 84 ? -10.338 12.936 7.769 1.00 88.19 84 ARG A CA 1
ATOM 628 C C . ARG A 1 84 ? -11.742 12.651 8.296 1.00 88.19 84 ARG A C 1
ATOM 630 O O . ARG A 1 84 ? -12.334 13.530 8.907 1.00 88.19 84 ARG A O 1
ATOM 637 N N . THR A 1 85 ? -12.306 11.480 8.003 1.00 86.00 85 THR A N 1
ATOM 638 C CA . THR A 1 85 ? -13.726 11.173 8.274 1.00 86.00 85 THR A CA 1
ATOM 639 C C . THR A 1 85 ? -13.938 10.094 9.334 1.00 86.00 85 THR A C 1
ATOM 641 O O . THR A 1 85 ? -15.081 9.811 9.691 1.00 86.00 85 THR A O 1
ATOM 644 N N . GLY A 1 86 ? -12.858 9.493 9.835 1.00 84.31 86 GLY A N 1
ATOM 645 C CA . GLY A 1 86 ? -12.894 8.316 10.697 1.00 84.31 86 GLY A CA 1
ATOM 646 C C . GLY A 1 86 ? -12.827 7.013 9.900 1.00 84.31 86 GLY A C 1
ATOM 647 O O . GLY A 1 86 ? -13.166 6.953 8.714 1.00 84.31 86 GLY A O 1
ATOM 648 N N . PHE A 1 87 ? -12.367 5.958 10.569 1.00 86.06 87 PHE A N 1
ATOM 649 C CA . PHE A 1 87 ? -12.193 4.634 9.981 1.00 86.06 87 PHE A CA 1
ATOM 650 C C . PHE A 1 87 ? -13.524 3.862 9.923 1.00 86.06 87 PHE A C 1
ATOM 652 O O . PHE A 1 87 ? -14.270 3.841 10.905 1.00 86.06 87 PHE A O 1
ATOM 659 N N . VAL A 1 88 ? -13.795 3.192 8.797 1.00 87.88 88 VAL A N 1
ATOM 660 C CA . VAL A 1 88 ? -14.898 2.223 8.636 1.00 87.88 88 VAL A CA 1
ATOM 661 C C . VAL A 1 88 ? -14.362 0.860 8.223 1.00 87.88 88 VAL A C 1
ATOM 663 O O . VAL A 1 88 ? -13.307 0.761 7.596 1.00 87.88 88 VAL A O 1
ATOM 666 N N . LEU A 1 89 ? -15.135 -0.189 8.512 1.00 86.94 89 LEU A N 1
ATOM 667 C CA . LEU A 1 89 ? -14.780 -1.573 8.193 1.00 86.94 89 LEU A CA 1
ATOM 668 C C . LEU A 1 89 ? -14.428 -1.763 6.711 1.00 86.94 89 LEU A C 1
ATOM 670 O O . LEU A 1 89 ? -13.437 -2.417 6.393 1.00 86.94 89 LEU A O 1
ATOM 674 N N . SER A 1 90 ? -15.201 -1.150 5.808 1.00 88.75 90 SER A N 1
ATOM 675 C CA . SER A 1 90 ? -14.976 -1.272 4.366 1.00 88.75 90 SER A CA 1
ATOM 676 C C . SER A 1 90 ? -13.594 -0.766 3.949 1.00 88.75 90 SER A C 1
ATOM 678 O O . SER A 1 90 ? -12.965 -1.395 3.105 1.00 88.75 90 SER A O 1
ATOM 680 N N . TYR A 1 91 ? -13.072 0.301 4.569 1.00 89.50 91 TYR A N 1
ATOM 681 C CA . TYR A 1 91 ? -11.726 0.805 4.275 1.00 89.50 91 TYR A CA 1
ATOM 682 C C . TYR A 1 91 ? -10.668 -0.243 4.626 1.00 89.50 91 TYR A C 1
ATOM 684 O O . TYR A 1 91 ? -9.804 -0.530 3.804 1.00 89.50 91 TYR A O 1
ATOM 692 N N . GLY A 1 92 ? -10.780 -0.872 5.799 1.00 87.62 92 GLY A N 1
ATOM 693 C CA . GLY A 1 92 ? -9.877 -1.944 6.218 1.00 87.62 92 GLY A CA 1
ATOM 694 C C . GLY A 1 92 ? -9.929 -3.166 5.305 1.00 87.62 92 GLY A C 1
ATOM 695 O O . GLY A 1 92 ? -8.886 -3.664 4.889 1.00 87.62 92 GLY A O 1
ATOM 696 N N . VAL A 1 93 ? -11.133 -3.630 4.956 1.00 92.00 93 VAL A N 1
ATOM 697 C CA . VAL A 1 93 ? -11.319 -4.806 4.090 1.00 92.00 93 VAL A CA 1
ATOM 698 C C . VAL A 1 93 ? -10.759 -4.551 2.692 1.00 92.00 93 VAL A C 1
ATOM 700 O O . VAL A 1 93 ? -10.006 -5.377 2.179 1.00 92.00 93 VAL A O 1
ATOM 703 N N . TRP A 1 94 ? -11.052 -3.393 2.093 1.00 91.69 94 TRP A N 1
ATOM 704 C CA . TRP A 1 94 ? -10.492 -3.026 0.791 1.00 91.69 94 TRP A CA 1
ATOM 705 C C . TRP A 1 94 ? -8.972 -2.894 0.840 1.00 91.69 94 TRP A C 1
ATOM 707 O O . TRP A 1 94 ? -8.290 -3.410 -0.042 1.00 91.69 94 TRP A O 1
ATOM 717 N N . SER A 1 95 ? -8.418 -2.259 1.875 1.00 91.44 95 SER A N 1
ATOM 718 C CA . SER A 1 95 ? -6.966 -2.166 2.039 1.00 91.44 95 SER A CA 1
ATOM 719 C C . SER A 1 95 ? -6.307 -3.533 2.220 1.00 91.44 95 SER A C 1
ATOM 721 O O . SER A 1 95 ? -5.220 -3.742 1.687 1.00 91.44 95 SER A O 1
ATOM 723 N N . LEU A 1 96 ? -6.955 -4.483 2.898 1.00 92.25 96 LEU A N 1
ATOM 724 C CA . LEU A 1 96 ? -6.474 -5.861 3.017 1.00 92.25 96 LEU A CA 1
ATOM 725 C C . LEU A 1 96 ? -6.495 -6.600 1.684 1.00 92.25 96 LEU A C 1
ATOM 727 O O . LEU A 1 96 ? -5.470 -7.142 1.283 1.00 92.25 96 LEU A O 1
ATOM 731 N N . LEU A 1 97 ? -7.624 -6.575 0.973 1.00 93.19 97 LEU A N 1
ATOM 732 C CA . LEU A 1 97 ? -7.750 -7.198 -0.349 1.00 93.19 97 LEU A CA 1
ATOM 733 C C . LEU A 1 97 ? -6.708 -6.662 -1.334 1.00 93.19 97 LEU A C 1
ATOM 735 O O . LEU A 1 97 ? -6.189 -7.408 -2.158 1.00 93.19 97 LEU A O 1
ATOM 739 N N . LEU A 1 98 ? -6.377 -5.376 -1.221 1.00 90.38 98 LEU A N 1
ATOM 740 C CA . LEU A 1 98 ? -5.397 -4.715 -2.070 1.00 90.38 98 LEU A CA 1
ATOM 741 C C . LEU A 1 98 ? -3.945 -4.894 -1.621 1.00 90.38 98 LEU A C 1
ATOM 743 O O . LEU A 1 98 ? -3.071 -4.663 -2.443 1.00 90.38 98 LEU A O 1
ATOM 747 N N . SER A 1 99 ? -3.658 -5.276 -0.373 1.00 89.44 99 SER A N 1
ATOM 748 C CA . SER A 1 99 ? -2.281 -5.429 0.142 1.00 89.44 99 SER A CA 1
ATOM 749 C C . SER A 1 99 ? -1.844 -6.891 0.278 1.00 89.44 99 SER A C 1
ATOM 751 O O . SER A 1 99 ? -0.691 -7.205 -0.010 1.00 89.44 99 SER A O 1
ATOM 753 N N . LEU A 1 100 ? -2.749 -7.808 0.637 1.00 89.88 100 LEU A N 1
ATOM 754 C CA . LEU A 1 100 ? -2.455 -9.236 0.835 1.00 89.88 100 LEU A CA 1
ATOM 755 C C . LEU A 1 100 ? -1.826 -9.918 -0.390 1.00 89.88 100 LEU A C 1
ATOM 757 O O . LEU A 1 100 ? -0.799 -10.582 -0.217 1.00 89.88 100 LEU A O 1
ATOM 761 N N . PRO A 1 101 ? -2.356 -9.746 -1.620 1.00 89.50 101 PRO A N 1
ATOM 762 C CA . PRO A 1 101 ? -1.735 -10.324 -2.809 1.00 89.50 101 PRO A CA 1
ATOM 763 C C . PRO A 1 101 ? -0.293 -9.845 -3.006 1.00 89.50 101 PRO A C 1
ATOM 765 O O . PRO A 1 101 ? 0.557 -10.625 -3.424 1.00 89.50 101 PRO A O 1
ATOM 768 N N . TRP A 1 102 ? 0.008 -8.593 -2.646 1.00 87.81 102 TRP A N 1
ATOM 769 C CA . TRP A 1 102 ? 1.354 -8.024 -2.755 1.00 87.81 102 TRP A CA 1
ATOM 770 C C . TRP A 1 102 ? 2.306 -8.561 -1.704 1.00 87.81 102 TRP A C 1
ATOM 772 O O . TRP A 1 102 ? 3.456 -8.831 -2.029 1.00 87.81 102 TRP A O 1
ATOM 782 N N . VAL A 1 103 ? 1.837 -8.767 -0.472 1.00 88.62 103 VAL A N 1
ATOM 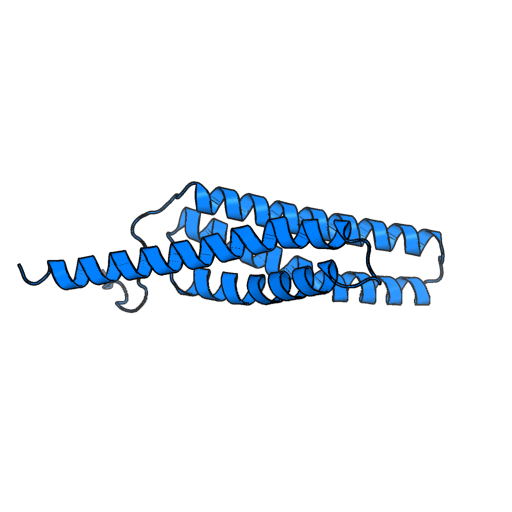783 C CA . VAL A 1 103 ? 2.635 -9.449 0.554 1.00 88.62 103 VAL A CA 1
ATOM 784 C C . VAL A 1 103 ? 2.986 -10.860 0.082 1.00 88.62 103 VAL A C 1
ATOM 786 O O . VAL A 1 103 ? 4.152 -11.244 0.128 1.00 88.62 103 VAL A O 1
ATOM 789 N N . GLY A 1 104 ? 2.006 -11.608 -0.436 1.00 87.00 104 GLY A N 1
ATOM 790 C CA . GLY A 1 104 ? 2.224 -12.952 -0.977 1.00 87.00 104 GLY A CA 1
ATOM 791 C C . GLY A 1 104 ? 3.207 -12.965 -2.150 1.00 87.00 104 GLY A C 1
ATOM 792 O O . GLY A 1 104 ? 4.189 -13.703 -2.121 1.00 87.00 104 GLY A O 1
ATOM 793 N N . LEU A 1 105 ? 2.992 -12.105 -3.149 1.00 85.62 105 LEU A N 1
ATOM 794 C CA . LEU A 1 105 ? 3.881 -11.974 -4.306 1.00 85.62 105 LEU A CA 1
ATOM 795 C C . LEU A 1 105 ? 5.300 -11.581 -3.901 1.00 85.62 105 LEU A C 1
ATOM 797 O O . LEU A 1 105 ? 6.257 -12.151 -4.415 1.00 85.62 105 LEU A O 1
ATOM 801 N N . ALA A 1 106 ? 5.453 -10.640 -2.973 1.00 85.88 106 ALA A N 1
ATOM 802 C CA . ALA A 1 106 ? 6.765 -10.188 -2.543 1.00 85.88 106 ALA A CA 1
ATOM 803 C C . ALA A 1 106 ? 7.499 -11.256 -1.712 1.00 85.88 106 ALA A C 1
ATOM 805 O O . ALA A 1 106 ? 8.708 -11.414 -1.859 1.00 85.88 106 ALA A O 1
ATOM 806 N N . LEU A 1 107 ? 6.782 -12.061 -0.920 1.00 86.69 107 LEU A N 1
ATOM 807 C CA . LEU A 1 107 ? 7.353 -13.234 -0.250 1.00 86.69 107 LEU A CA 1
ATOM 808 C C . LEU A 1 107 ? 7.802 -14.303 -1.252 1.00 86.69 107 LEU A C 1
ATOM 810 O O . LEU A 1 107 ? 8.909 -14.823 -1.119 1.00 86.69 107 LEU A O 1
ATOM 814 N N . ILE A 1 108 ? 6.993 -14.604 -2.271 1.00 87.31 108 ILE A N 1
ATOM 815 C CA . ILE A 1 108 ? 7.372 -15.546 -3.337 1.00 87.31 108 ILE A CA 1
ATOM 816 C C . ILE A 1 108 ? 8.602 -15.019 -4.086 1.00 87.31 108 ILE A C 1
ATOM 818 O O . ILE A 1 108 ? 9.572 -15.750 -4.268 1.00 87.31 108 ILE A O 1
ATOM 822 N N . ALA A 1 109 ? 8.602 -13.736 -4.455 1.00 83.31 109 ALA A N 1
ATOM 823 C CA . ALA A 1 109 ? 9.721 -13.090 -5.133 1.00 83.31 109 ALA A CA 1
ATOM 824 C C . ALA A 1 109 ? 11.003 -13.110 -4.288 1.00 83.31 109 ALA A C 1
ATOM 826 O O . ALA A 1 109 ? 12.079 -13.314 -4.834 1.00 83.31 109 ALA A O 1
ATOM 827 N N . SER A 1 110 ? 10.894 -12.970 -2.961 1.00 83.81 110 SER A N 1
ATOM 828 C CA . SER A 1 110 ? 12.042 -13.028 -2.043 1.00 83.81 110 SER A CA 1
ATOM 829 C C . SER A 1 110 ? 12.711 -14.408 -1.976 1.00 83.81 110 SER A C 1
ATOM 831 O O . SER A 1 110 ? 13.851 -14.522 -1.535 1.00 83.81 110 SER A O 1
ATOM 833 N N . ARG A 1 111 ? 11.995 -15.460 -2.396 1.00 84.06 111 ARG A N 1
ATOM 834 C CA . ARG A 1 111 ? 12.450 -16.857 -2.415 1.00 84.06 111 ARG A CA 1
ATOM 835 C C . ARG A 1 111 ? 12.810 -17.357 -3.813 1.00 84.06 111 ARG A C 1
ATOM 837 O O . ARG A 1 111 ? 13.217 -18.505 -3.942 1.00 84.06 111 ARG A O 1
ATOM 844 N N . SER A 1 112 ? 12.621 -16.537 -4.843 1.00 81.00 112 SER A N 1
ATOM 845 C CA . SER A 1 112 ? 12.918 -16.903 -6.223 1.00 81.00 112 SER A CA 1
ATOM 846 C C . SER A 1 112 ? 14.366 -16.562 -6.560 1.00 81.00 112 SER A C 1
ATOM 848 O O . SER A 1 112 ? 14.758 -15.402 -6.462 1.00 81.00 112 SER A O 1
ATOM 850 N N . ASP A 1 113 ? 15.134 -17.541 -7.040 1.00 75.75 113 ASP A N 1
ATOM 851 C CA . ASP A 1 113 ? 16.514 -17.325 -7.510 1.00 75.75 113 ASP A CA 1
ATOM 852 C C . ASP A 1 113 ? 16.588 -16.433 -8.766 1.00 75.75 113 ASP A C 1
ATOM 854 O O . ASP A 1 113 ? 17.645 -15.919 -9.125 1.00 75.75 113 ASP A O 1
ATOM 858 N N . TRP A 1 114 ? 15.451 -16.225 -9.438 1.00 71.19 114 TRP A N 1
ATOM 859 C CA . TRP A 1 114 ? 15.350 -15.501 -10.705 1.00 71.19 114 TRP A CA 1
ATOM 860 C C . TRP A 1 114 ? 15.317 -13.979 -10.536 1.00 71.19 114 TRP A C 1
ATOM 862 O O . TRP A 1 114 ? 15.454 -13.255 -11.522 1.00 71.19 114 TRP A O 1
ATOM 872 N N . MET A 1 115 ? 15.116 -13.473 -9.313 1.00 66.38 115 MET A N 1
ATOM 873 C CA . MET A 1 115 ? 15.068 -12.038 -9.039 1.00 66.38 115 MET A CA 1
ATOM 874 C C . MET A 1 115 ? 16.023 -11.644 -7.912 1.00 66.38 115 MET A C 1
ATOM 876 O O . MET A 1 115 ? 16.049 -12.283 -6.862 1.00 66.38 115 MET A O 1
ATOM 880 N N . PRO A 1 116 ? 16.757 -10.529 -8.069 1.00 73.00 116 PRO A N 1
ATOM 881 C CA . PRO A 1 116 ? 17.514 -9.948 -6.975 1.00 73.00 116 PRO A CA 1
ATOM 882 C C . PRO A 1 116 ? 16.607 -9.666 -5.771 1.00 73.00 116 PRO A C 1
ATOM 884 O O . PRO A 1 116 ? 15.665 -8.876 -5.866 1.00 73.00 116 PRO A O 1
ATOM 887 N N . GLY A 1 117 ? 16.910 -10.275 -4.621 1.00 69.44 117 GLY A N 1
ATOM 888 C CA . GLY A 1 117 ? 16.062 -10.198 -3.427 1.00 69.44 117 GLY A CA 1
ATOM 889 C C . GLY A 1 117 ? 15.744 -8.768 -2.973 1.00 69.44 117 GLY A C 1
ATOM 890 O O . GLY A 1 117 ? 14.651 -8.513 -2.471 1.00 69.44 117 GLY A O 1
ATOM 891 N N . TRP A 1 118 ? 16.629 -7.800 -3.234 1.00 75.75 118 TRP A N 1
ATOM 892 C CA . TRP A 1 118 ? 16.409 -6.385 -2.908 1.00 75.75 118 TRP A CA 1
ATOM 893 C C . TRP A 1 118 ? 15.195 -5.767 -3.623 1.00 75.75 118 TRP A C 1
ATOM 895 O O . TRP A 1 118 ? 14.542 -4.891 -3.056 1.00 75.75 118 TRP A O 1
ATOM 905 N N . LEU A 1 119 ? 14.822 -6.265 -4.808 1.00 72.12 119 LEU A N 1
ATOM 906 C CA . LEU A 1 119 ? 13.621 -5.820 -5.526 1.00 72.12 119 LEU A CA 1
ATOM 907 C C . LEU A 1 119 ? 12.323 -6.248 -4.825 1.00 72.12 119 LEU A C 1
ATOM 909 O O . LEU A 1 119 ? 11.296 -5.593 -4.986 1.00 72.12 119 LEU A O 1
ATOM 913 N N . SER A 1 120 ? 12.361 -7.311 -4.015 1.00 77.38 120 SER A N 1
ATOM 914 C CA . SER A 1 120 ? 11.205 -7.778 -3.233 1.00 77.38 120 SER A CA 1
ATOM 915 C C . SER A 1 120 ? 11.015 -7.019 -1.911 1.00 77.38 120 SER A C 1
ATOM 917 O O . SER A 1 120 ? 9.909 -6.976 -1.369 1.00 77.38 120 SER A O 1
ATOM 919 N N . VAL A 1 121 ? 12.069 -6.360 -1.413 1.00 83.94 121 VAL A N 1
ATOM 920 C CA . VAL A 1 121 ? 12.059 -5.657 -0.119 1.00 83.94 121 VAL A CA 1
ATOM 921 C C . VAL A 1 121 ? 11.180 -4.409 -0.166 1.00 83.94 121 VAL A C 1
ATOM 923 O O . VAL A 1 121 ? 10.408 -4.169 0.758 1.00 83.94 121 VAL A O 1
ATOM 926 N N . GLY A 1 122 ? 11.253 -3.630 -1.249 1.00 84.50 122 GLY A N 1
ATOM 927 C CA . GLY A 1 122 ? 10.467 -2.400 -1.401 1.00 84.50 122 GLY A CA 1
ATOM 928 C C . GLY A 1 122 ? 8.955 -2.633 -1.267 1.00 84.50 122 GLY A C 1
ATOM 929 O O . GLY A 1 122 ? 8.327 -2.035 -0.391 1.00 84.50 122 GLY A O 1
ATOM 930 N N . PRO A 1 123 ? 8.364 -3.540 -2.068 1.00 82.81 123 PRO A N 1
ATOM 931 C CA . PRO A 1 123 ? 6.956 -3.904 -1.943 1.00 82.81 123 PRO A CA 1
ATOM 932 C C . PRO A 1 123 ? 6.585 -4.419 -0.547 1.00 82.81 123 PRO A C 1
ATOM 934 O O . PRO A 1 123 ? 5.544 -4.027 -0.023 1.00 82.81 123 PRO A O 1
ATOM 937 N N . LEU A 1 124 ? 7.440 -5.228 0.096 1.00 86.19 124 LEU A N 1
ATOM 938 C CA . LEU A 1 124 ? 7.211 -5.713 1.466 1.00 86.19 124 LEU A CA 1
ATOM 939 C C . LEU A 1 124 ? 7.137 -4.573 2.485 1.00 86.19 124 LEU A C 1
ATOM 941 O O . LEU A 1 124 ? 6.233 -4.561 3.319 1.00 86.19 124 LEU A O 1
ATOM 945 N N . LEU A 1 125 ? 8.043 -3.596 2.397 1.00 88.19 125 LEU A N 1
ATOM 946 C CA . LEU A 1 125 ? 8.084 -2.448 3.308 1.00 88.19 125 LEU A CA 1
ATOM 947 C C . LEU A 1 125 ? 6.842 -1.554 3.217 1.00 88.19 125 LEU A C 1
ATOM 949 O O . LEU A 1 125 ? 6.566 -0.814 4.154 1.00 88.19 125 LEU A O 1
ATOM 953 N N . ILE A 1 126 ? 6.078 -1.622 2.125 1.00 87.56 126 ILE A N 1
ATOM 954 C CA . ILE A 1 126 ? 4.837 -0.854 1.949 1.00 87.56 126 ILE A CA 1
ATOM 955 C C . ILE A 1 126 ? 3.611 -1.722 2.257 1.00 87.56 126 ILE A C 1
ATOM 957 O O . ILE A 1 126 ? 2.706 -1.300 2.984 1.00 87.56 126 ILE A O 1
ATOM 961 N N . ALA A 1 127 ? 3.572 -2.945 1.725 1.00 87.94 127 ALA A N 1
ATOM 962 C CA . ALA A 1 127 ? 2.424 -3.841 1.826 1.00 87.94 127 ALA A CA 1
ATOM 963 C C . ALA A 1 127 ? 2.233 -4.400 3.247 1.00 87.94 127 ALA A C 1
ATOM 965 O O . ALA A 1 127 ? 1.105 -4.567 3.705 1.00 87.94 127 ALA A O 1
ATOM 966 N N . LEU A 1 128 ? 3.320 -4.651 3.981 1.00 90.69 128 LEU A N 1
ATOM 967 C CA . LEU A 1 128 ? 3.241 -5.242 5.316 1.00 90.69 128 LEU A CA 1
ATOM 968 C C . LEU A 1 128 ? 2.720 -4.238 6.363 1.00 90.69 128 LEU A C 1
ATOM 970 O O . LEU A 1 128 ? 1.765 -4.571 7.067 1.00 90.69 128 LEU A O 1
ATOM 974 N N . PRO A 1 129 ? 3.214 -2.984 6.436 1.00 91.62 129 PRO A N 1
ATOM 975 C CA . PRO A 1 129 ? 2.636 -1.989 7.340 1.00 91.62 129 PRO A CA 1
ATOM 976 C C . PRO A 1 129 ? 1.188 -1.623 6.999 1.00 91.62 129 PRO A C 1
ATOM 978 O O . PRO A 1 129 ? 0.389 -1.413 7.909 1.00 91.62 129 PRO A O 1
ATOM 981 N N . THR A 1 130 ? 0.827 -1.571 5.711 1.00 89.44 130 THR A N 1
ATOM 982 C CA . THR A 1 130 ? -0.560 -1.306 5.282 1.00 89.44 130 THR A CA 1
ATOM 983 C C . THR A 1 130 ? -1.503 -2.439 5.686 1.00 89.44 130 THR A C 1
ATOM 985 O O . THR A 1 130 ? -2.577 -2.163 6.224 1.00 89.44 130 THR A O 1
ATOM 988 N N . ALA A 1 131 ? -1.089 -3.699 5.523 1.00 91.00 131 ALA A N 1
ATOM 989 C CA . ALA A 1 131 ? -1.846 -4.853 6.001 1.00 91.00 131 ALA A CA 1
ATOM 990 C C . ALA A 1 131 ? -1.990 -4.842 7.533 1.00 91.00 131 ALA A C 1
ATOM 992 O O . ALA A 1 131 ? -3.103 -4.956 8.047 1.00 91.00 131 ALA A O 1
ATOM 993 N N . CYS A 1 132 ? -0.897 -4.621 8.272 1.00 92.88 132 CYS A N 1
ATOM 994 C CA . CYS A 1 132 ? -0.924 -4.521 9.733 1.00 92.88 132 CYS A CA 1
ATOM 995 C C . CYS A 1 132 ? -1.845 -3.395 10.220 1.00 92.88 132 CYS A C 1
ATOM 997 O O . CYS A 1 132 ? -2.630 -3.596 11.146 1.00 92.88 132 CYS A O 1
ATOM 999 N N . TRP A 1 133 ? -1.790 -2.222 9.585 1.00 93.19 133 TRP A N 1
ATOM 1000 C CA . TRP A 1 133 ? -2.677 -1.102 9.893 1.00 93.19 133 TRP A CA 1
ATOM 1001 C C . TRP A 1 133 ? -4.149 -1.449 9.674 1.00 93.19 133 TRP A C 1
ATOM 1003 O O . TRP A 1 133 ? -4.984 -1.134 10.529 1.00 93.19 133 TRP A O 1
ATOM 1013 N N . ALA A 1 134 ? -4.471 -2.105 8.558 1.00 90.50 134 ALA A N 1
ATOM 1014 C CA . ALA A 1 134 ? -5.835 -2.500 8.246 1.00 90.50 134 ALA A CA 1
ATOM 1015 C C . ALA A 1 134 ? -6.361 -3.518 9.270 1.00 90.50 134 ALA A C 1
ATOM 1017 O O . ALA A 1 134 ? -7.441 -3.313 9.822 1.00 90.50 134 ALA A O 1
ATOM 1018 N N . ILE A 1 135 ? -5.573 -4.547 9.608 1.00 92.56 135 ILE A N 1
ATOM 1019 C CA . ILE A 1 135 ? -5.922 -5.550 10.631 1.00 92.56 135 ILE A CA 1
ATOM 1020 C C . ILE A 1 135 ? -6.139 -4.882 11.988 1.00 92.56 135 ILE A C 1
ATOM 1022 O O . ILE A 1 135 ? -7.193 -5.050 12.599 1.00 92.56 135 ILE A O 1
ATOM 1026 N N . ALA A 1 136 ? -5.172 -4.084 12.450 1.00 90.69 136 ALA A N 1
ATOM 1027 C CA . ALA A 1 136 ? -5.253 -3.417 13.745 1.00 90.69 136 ALA A CA 1
ATOM 1028 C C . ALA A 1 136 ? -6.472 -2.489 13.829 1.00 90.69 136 ALA A C 1
ATOM 1030 O O . ALA A 1 136 ? -7.162 -2.454 14.845 1.00 90.69 136 ALA A O 1
ATOM 1031 N N . SER A 1 137 ? -6.770 -1.757 12.756 1.00 87.69 137 SER A N 1
ATOM 1032 C CA . SER A 1 137 ? -7.916 -0.848 12.719 1.00 87.69 137 SER A CA 1
ATOM 1033 C C . SER A 1 137 ? -9.256 -1.587 12.684 1.00 87.69 137 SER A C 1
ATOM 1035 O O . SER A 1 137 ? -10.197 -1.135 13.330 1.00 87.69 137 SER A O 1
ATOM 1037 N N . ILE A 1 138 ? -9.341 -2.746 12.020 1.00 88.44 138 ILE A N 1
ATOM 1038 C CA . ILE A 1 138 ? -10.529 -3.613 12.063 1.00 88.44 138 ILE A CA 1
ATOM 1039 C C . ILE A 1 138 ? -10.741 -4.170 13.475 1.00 88.44 138 ILE A C 1
ATOM 1041 O O . ILE A 1 138 ? -11.850 -4.091 14.000 1.00 88.44 138 ILE A O 1
ATOM 1045 N N . ILE A 1 139 ? -9.684 -4.681 14.116 1.00 88.94 139 ILE A N 1
ATOM 1046 C CA . ILE A 1 139 ? -9.763 -5.215 15.483 1.00 88.94 139 ILE A CA 1
ATOM 1047 C C . ILE A 1 139 ? -10.238 -4.126 16.452 1.00 88.94 139 ILE A C 1
ATOM 1049 O O . ILE A 1 139 ? -11.179 -4.346 17.214 1.00 88.94 139 ILE A O 1
ATOM 1053 N N . LEU A 1 140 ? -9.644 -2.933 16.393 1.00 87.19 140 LEU A N 1
ATOM 1054 C CA . LEU A 1 140 ? -10.042 -1.813 17.249 1.00 87.19 140 LEU A CA 1
ATOM 1055 C C . LEU A 1 140 ? -11.492 -1.378 17.006 1.00 87.19 140 LEU A C 1
ATOM 1057 O O . LEU A 1 140 ? -12.216 -1.129 17.966 1.00 87.19 140 LEU A O 1
ATOM 1061 N N . LEU A 1 141 ? -11.935 -1.338 15.746 1.00 85.69 141 LEU A N 1
ATOM 1062 C CA . LEU A 1 141 ? -13.323 -1.025 15.406 1.00 85.69 141 LEU A CA 1
ATOM 1063 C C . LEU A 1 141 ? -14.295 -2.071 15.975 1.00 85.69 141 LEU A C 1
ATOM 1065 O O . LEU A 1 141 ? -15.341 -1.710 16.514 1.00 85.69 141 LEU A O 1
ATOM 1069 N N . SER A 1 142 ? -13.944 -3.358 15.894 1.00 84.81 142 SER A N 1
ATOM 1070 C CA . SER A 1 142 ? -14.766 -4.443 16.444 1.00 84.81 142 SER A CA 1
ATOM 1071 C C . SER A 1 142 ? -14.906 -4.348 17.967 1.00 84.81 142 SER A C 1
ATOM 1073 O O . SER A 1 142 ? -15.998 -4.538 18.497 1.00 84.81 142 SER A O 1
ATOM 1075 N N . ARG A 1 143 ? -13.833 -3.956 18.666 1.00 83.06 143 ARG A N 1
ATOM 1076 C CA . ARG A 1 143 ? -13.833 -3.781 20.121 1.00 83.06 143 ARG A CA 1
ATOM 1077 C C . ARG A 1 143 ? -14.696 -2.599 20.571 1.00 83.06 143 ARG A C 1
ATOM 1079 O O . ARG A 1 143 ? -15.510 -2.772 21.472 1.00 83.06 143 ARG A O 1
ATOM 1086 N N . ASP A 1 144 ? -14.568 -1.446 19.909 1.00 80.88 144 ASP A N 1
ATOM 1087 C CA . ASP A 1 144 ? -15.391 -0.252 20.189 1.00 80.88 144 ASP A CA 1
ATOM 1088 C C . ASP A 1 144 ? -16.890 -0.543 19.983 1.00 80.88 144 ASP A C 1
ATOM 1090 O O . ASP A 1 144 ? -17.748 -0.061 20.720 1.00 80.88 144 ASP A O 1
ATOM 1094 N N . SER A 1 145 ? -17.214 -1.391 19.003 1.00 76.94 145 SER A N 1
ATOM 1095 C CA . SER A 1 145 ? -18.595 -1.802 18.723 1.00 76.94 145 SER A CA 1
ATOM 1096 C C . SER A 1 145 ? -19.184 -2.658 19.850 1.00 76.94 145 SER A C 1
ATOM 1098 O O . SER A 1 145 ? -20.320 -2.430 20.260 1.00 76.94 145 SER A O 1
ATOM 1100 N N . SER A 1 146 ? -18.410 -3.608 20.385 1.00 76.50 146 SER A N 1
ATOM 1101 C CA . SER A 1 146 ? -18.840 -4.470 21.494 1.00 76.50 146 SER A CA 1
ATOM 1102 C C . SER A 1 146 ? -19.042 -3.700 22.803 1.00 76.50 146 SER A C 1
ATOM 1104 O O . SER A 1 146 ? -20.008 -3.957 23.519 1.00 76.50 146 SER A O 1
ATOM 1106 N N . GLU A 1 147 ? -18.164 -2.737 23.108 1.00 77.69 147 GLU A N 1
ATOM 1107 C CA . GLU A 1 147 ? -18.273 -1.901 24.314 1.00 77.69 147 GLU A CA 1
ATOM 1108 C C . GLU A 1 147 ? -19.524 -1.009 24.281 1.00 77.69 147 GLU A C 1
ATOM 1110 O O . GLU A 1 147 ? -20.203 -0.866 25.298 1.00 77.69 147 GLU A O 1
ATOM 1115 N N . ARG A 1 148 ? -19.897 -0.476 23.109 1.00 72.00 148 ARG A N 1
ATOM 1116 C CA . ARG A 1 148 ? -21.141 0.298 22.961 1.00 72.00 148 ARG A CA 1
ATOM 1117 C C . ARG A 1 148 ? -22.393 -0.533 23.180 1.00 72.00 148 ARG A C 1
ATOM 1119 O O . ARG A 1 148 ? -23.325 -0.031 23.788 1.00 72.00 148 ARG A O 1
ATOM 1126 N N . ILE A 1 149 ? -22.421 -1.773 22.694 1.00 71.62 149 ILE A N 1
ATOM 1127 C CA . ILE A 1 149 ? -23.589 -2.648 22.850 1.00 71.62 149 ILE A CA 1
ATOM 1128 C C 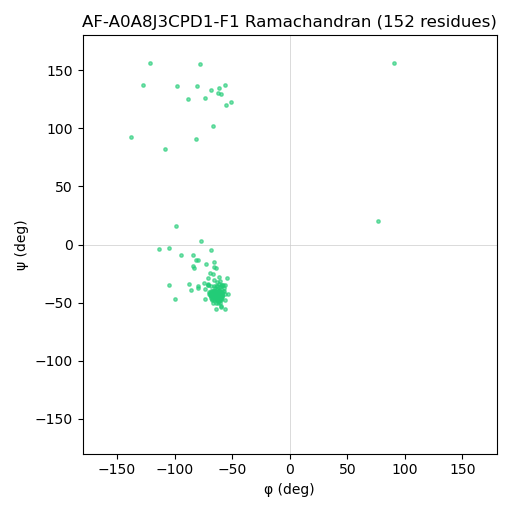. ILE A 1 149 ? -23.764 -3.021 24.329 1.00 71.62 149 ILE A C 1
ATOM 1130 O O . ILE A 1 149 ? -24.850 -2.842 24.872 1.00 71.62 149 ILE A O 1
ATOM 1134 N N . GLY A 1 150 ? -22.688 -3.446 25.004 1.00 69.75 150 GLY A N 1
ATOM 1135 C CA . GLY A 1 150 ? -22.733 -3.857 26.414 1.00 69.75 150 GLY A CA 1
ATOM 1136 C C . GLY A 1 150 ? -22.892 -2.717 27.431 1.00 69.75 150 GLY A C 1
ATOM 1137 O O . GLY A 1 150 ? -23.248 -2.971 28.578 1.00 69.75 150 GLY A O 1
ATOM 1138 N N . GLY A 1 151 ? -22.632 -1.466 27.039 1.00 59.84 151 GLY A N 1
ATOM 1139 C CA . GLY A 1 151 ? -22.817 -0.287 27.892 1.00 59.84 151 GLY A CA 1
ATOM 1140 C C . GLY A 1 151 ? -24.264 0.204 28.001 1.00 59.84 151 GLY A C 1
ATOM 1141 O O . GLY A 1 151 ? -24.552 1.009 28.879 1.00 59.84 151 GLY A O 1
ATOM 1142 N N . THR A 1 152 ? -25.166 -0.272 27.138 1.00 56.25 152 THR A N 1
ATOM 1143 C CA . THR A 1 152 ? -26.580 0.153 27.098 1.00 56.25 152 THR A CA 1
ATOM 1144 C C . THR A 1 152 ? -27.482 -0.588 28.092 1.00 56.25 152 THR A C 1
ATOM 1146 O O . THR A 1 152 ? -28.627 -0.187 28.274 1.00 56.25 152 THR A O 1
ATOM 1149 N N . ASP A 1 153 ? -26.969 -1.638 28.742 1.00 55.91 153 ASP A N 1
ATOM 1150 C CA . ASP A 1 153 ? -27.716 -2.502 29.672 1.00 55.91 153 ASP A CA 1
ATOM 1151 C C . ASP A 1 153 ? -27.493 -2.146 31.162 1.00 55.91 153 ASP A C 1
ATOM 1153 O O . ASP A 1 153 ? -27.783 -2.951 32.050 1.00 55.91 153 ASP A O 1
ATOM 1157 N N . ARG A 1 154 ? -26.951 -0.958 31.463 1.00 50.66 154 ARG A N 1
ATOM 1158 C CA . ARG A 1 154 ? -26.780 -0.430 32.831 1.00 50.66 154 ARG A CA 1
ATOM 1159 C C . ARG A 1 154 ? -27.469 0.914 32.988 1.00 50.66 154 ARG A C 1
ATOM 1161 O O . ARG A 1 154 ? -28.027 1.129 34.085 1.00 50.66 154 ARG A O 1
#